Protein AF-A0A259LGA7-F1 (afdb_monomer)

Solvent-accessible surface area (backbone atoms only — not comparable to full-atom values): 9787 Å² total; per-residue (Å²): 128,43,34,65,28,32,32,28,66,64,69,84,61,51,80,78,57,74,69,58,31,44,41,58,43,61,69,66,65,101,51,87,82,51,81,83,50,73,13,73,68,50,50,46,33,45,77,72,78,43,81,70,45,64,77,55,78,55,78,45,68,70,60,46,56,62,52,16,57,42,86,93,31,42,31,66,36,48,40,72,63,50,55,77,44,71,87,39,89,58,46,35,80,41,71,56,98,61,84,65,84,65,50,82,90,77,90,84,78,62,78,89,48,66,82,37,67,68,55,48,51,52,54,49,52,54,49,55,54,49,50,56,52,46,63,71,41,42,79,68,49,59,79,64,62,66,98,76,74,71,86,78,77,85,76,91,126

pLDDT: mean 72.41, std 22.17, range [28.55, 97.62]

Radius of gyration: 17.76 Å; Cα contacts 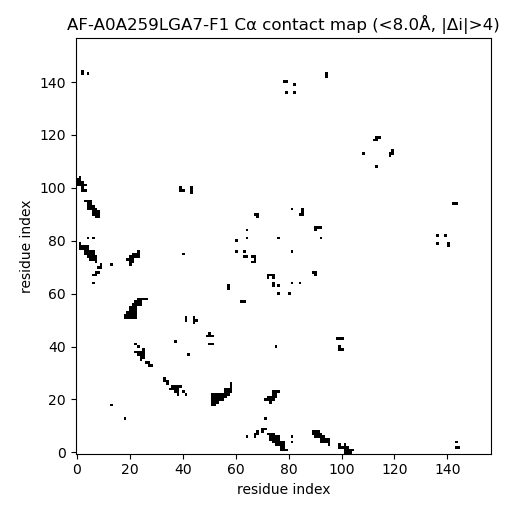(8 Å, |Δi|>4): 184; chains: 1; bounding box: 38×34×49 Å

Nearest PDB structures (foldseek):
  5ae4-assembly1_B  TM=6.205E-01  e=6.090E-05  Burkholderia cepacia
  2y84-assembly3_C  TM=6.362E-01  e=9.642E-05  Burkholderia sp. DNT
  2y7r-assembly3_C  TM=6.370E-01  e=1.099E-04  Burkholderia sp. DNT
  5ae5-assembly1_A-2  TM=6.189E-01  e=1.741E-04  Burkholderia cepacia
  8h3z-assembly1_A  TM=6.790E-01  e=2.926E-03  Anabaena

Secondary structure (DSSP, 8-state):
-B-EEEE-S-HHHHTTSS---EEEPPP--S-TT-TT---HHHHHHHHTT-----SEEES-HHHHHHHHTSTT--EEEEHHHHHTTTT-TT--EE--SS----B-------GGGTT-HHHHHHHHHHHHHHHHHHHHHHHHHTTT--TT---------

Foldseek 3Di:
DKDKWKKADDPPPDVPDDFPEAFEDADDDPDPVSHDDGDLVQVQCVVVVHGGHHPDYDNDLVVLVVQRLDPPHMDIGIQVSVVVCPPPNSMDIDADPGDRDGDDDDDDDDPVCVPPPVVVVVVVVVVVVVVVVCVVCVVSCVRHDDPPDDDDDDDDD

Structure (mmCIF, N/CA/C/O backbone):
data_AF-A0A259LGA7-F1
#
_entry.id   AF-A0A259LGA7-F1
#
loop_
_atom_site.group_PDB
_atom_site.id
_atom_site.type_symbol
_atom_site.label_atom_id
_atom_site.label_alt_id
_atom_site.label_comp_id
_atom_site.label_asym_id
_atom_site.label_entity_id
_atom_site.label_seq_id
_atom_site.pdbx_PDB_ins_code
_atom_site.Cartn_x
_atom_site.Cartn_y
_atom_site.Cartn_z
_atom_site.occupancy
_atom_site.B_iso_or_equiv
_atom_site.auth_seq_id
_atom_site.auth_comp_id
_atom_site.auth_asym_id
_atom_site.auth_atom_id
_atom_site.pdbx_PDB_model_num
ATOM 1 N N . ALA A 1 1 ? -8.028 1.921 -10.629 1.00 37.75 1 ALA A N 1
ATOM 2 C CA . ALA A 1 1 ? -7.291 3.004 -9.930 1.00 37.75 1 ALA A CA 1
ATOM 3 C C . ALA A 1 1 ? -6.960 2.563 -8.503 1.00 37.75 1 ALA A C 1
ATOM 5 O O . ALA A 1 1 ? -7.714 1.771 -7.949 1.00 37.75 1 ALA A O 1
ATOM 6 N N . LEU A 1 2 ? -5.849 3.015 -7.907 1.00 42.72 2 LEU A N 1
ATOM 7 C CA . LEU A 1 2 ? -5.523 2.663 -6.520 1.00 42.72 2 LEU A CA 1
ATOM 8 C C . LEU A 1 2 ? -6.245 3.621 -5.564 1.00 42.72 2 LEU A C 1
ATOM 10 O O . LEU A 1 2 ? -6.177 4.838 -5.731 1.00 42.72 2 LEU A O 1
ATOM 14 N N . GLN A 1 3 ? -6.925 3.071 -4.564 1.00 46.84 3 GLN A N 1
ATOM 15 C CA . GLN A 1 3 ? -7.624 3.819 -3.511 1.00 46.84 3 GLN A CA 1
ATOM 16 C C . GLN A 1 3 ? -7.114 3.363 -2.155 1.00 46.84 3 GLN A C 1
ATOM 18 O O . GLN A 1 3 ? -6.652 2.234 -2.048 1.00 46.84 3 GLN A O 1
ATOM 23 N N . GLU A 1 4 ? -7.195 4.187 -1.117 1.00 50.72 4 GLU A N 1
ATOM 24 C CA . GLU A 1 4 ? -6.871 3.704 0.226 1.00 50.72 4 GLU A CA 1
ATOM 25 C C . GLU A 1 4 ? -8.075 3.050 0.901 1.00 50.72 4 GLU A C 1
ATOM 27 O O . GLU A 1 4 ? -9.221 3.439 0.696 1.00 50.72 4 GLU A O 1
ATOM 32 N N . GLN A 1 5 ? -7.804 2.043 1.717 1.00 52.47 5 GLN A N 1
ATOM 33 C CA . GLN A 1 5 ? -8.763 1.185 2.389 1.00 52.47 5 GLN A CA 1
ATOM 34 C C . GLN A 1 5 ? -8.428 1.102 3.862 1.00 52.47 5 GLN A C 1
ATOM 36 O O . GLN A 1 5 ? -7.261 1.162 4.248 1.00 52.47 5 GLN A O 1
ATOM 41 N N . ILE A 1 6 ? -9.464 0.941 4.674 1.00 55.50 6 ILE A N 1
ATOM 42 C CA . ILE A 1 6 ? -9.323 0.792 6.112 1.00 55.50 6 ILE A CA 1
ATOM 43 C C . ILE A 1 6 ? -9.284 -0.689 6.463 1.00 55.50 6 ILE A C 1
ATOM 45 O O . ILE A 1 6 ? -10.136 -1.446 6.005 1.00 55.50 6 ILE A O 1
ATOM 49 N N . VAL A 1 7 ? -8.333 -1.090 7.302 1.00 52.84 7 VAL A N 1
ATOM 50 C CA . VAL A 1 7 ? -8.225 -2.465 7.795 1.00 52.84 7 VAL A CA 1
ATOM 51 C C . VAL A 1 7 ? -8.273 -2.483 9.327 1.00 52.84 7 VAL A C 1
ATOM 53 O O . VAL A 1 7 ? -7.446 -1.817 9.951 1.00 52.84 7 VAL A O 1
ATOM 56 N N . ASN A 1 8 ? -9.242 -3.196 9.923 1.00 51.50 8 ASN A N 1
ATOM 57 C CA . ASN A 1 8 ? -9.333 -3.489 11.371 1.00 51.50 8 ASN A CA 1
ATOM 58 C C . ASN A 1 8 ? -10.355 -4.622 11.658 1.00 51.50 8 ASN A C 1
ATOM 60 O O . ASN A 1 8 ? -11.331 -4.745 10.935 1.00 51.50 8 ASN A O 1
ATOM 64 N N . LYS A 1 9 ? -10.167 -5.421 12.714 1.00 42.72 9 LYS A N 1
ATOM 65 C CA . LYS A 1 9 ? -11.071 -6.466 13.241 1.00 42.72 9 LYS A CA 1
ATOM 66 C C . LYS A 1 9 ? -12.357 -5.965 13.942 1.00 42.72 9 LYS A C 1
ATOM 68 O O . LYS A 1 9 ? -13.396 -6.611 13.837 1.00 42.72 9 LYS A O 1
ATOM 73 N N . ASP A 1 10 ? -12.319 -4.807 14.603 1.00 43.34 10 ASP A N 1
ATOM 74 C CA . ASP A 1 10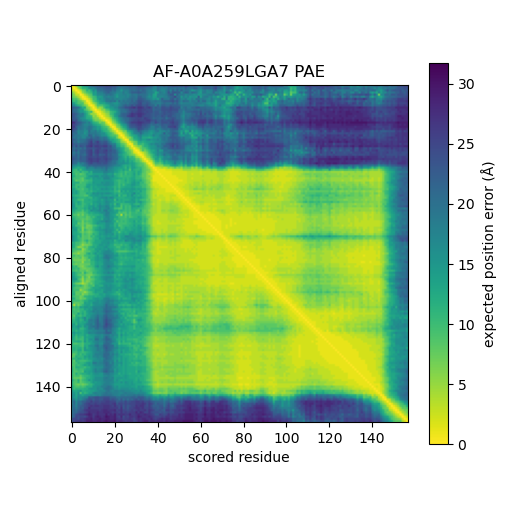 ? -13.263 -4.370 15.653 1.00 43.34 10 ASP A CA 1
ATOM 75 C C . ASP A 1 10 ? -14.085 -3.113 15.267 1.00 43.34 10 ASP A C 1
ATOM 77 O O . ASP A 1 10 ? -14.352 -2.207 16.061 1.00 43.34 10 ASP A O 1
ATOM 81 N N . LEU A 1 11 ? -14.517 -3.042 14.004 1.00 49.75 11 LEU A N 1
ATOM 82 C CA . LEU A 1 11 ? -15.231 -1.889 13.429 1.00 49.75 11 LEU A CA 1
ATOM 83 C C . LEU A 1 11 ? -16.558 -1.433 14.085 1.00 49.75 11 LEU A C 1
ATOM 85 O O . LEU A 1 11 ? -16.892 -0.261 13.889 1.00 49.75 11 LEU A O 1
ATOM 89 N N . PRO A 1 12 ? -17.342 -2.251 14.819 1.00 39.41 12 PRO A N 1
ATOM 90 C CA . PRO A 1 12 ? -18.603 -1.767 15.389 1.00 39.41 12 PRO A CA 1
ATOM 91 C C . PRO A 1 12 ? -18.439 -0.787 16.563 1.00 39.41 12 PRO A C 1
ATOM 93 O O . PRO A 1 12 ? -19.251 0.130 16.692 1.00 39.41 12 PRO A O 1
ATOM 96 N N . ASP A 1 13 ? -17.396 -0.933 17.389 1.00 38.09 13 ASP A N 1
ATOM 97 C CA . ASP A 1 13 ? -17.267 -0.178 18.649 1.00 38.09 13 ASP A CA 1
ATOM 98 C C . ASP A 1 13 ? -16.358 1.060 18.541 1.00 38.09 13 ASP A C 1
ATOM 100 O O . ASP A 1 13 ? -16.598 2.071 19.209 1.00 38.09 13 ASP A O 1
ATOM 104 N N . LEU A 1 14 ? -15.386 1.059 17.623 1.00 41.97 14 LEU A N 1
ATOM 105 C CA . LEU A 1 14 ? -14.424 2.162 17.466 1.00 41.97 14 LEU A CA 1
ATOM 106 C C . LEU A 1 14 ? -15.034 3.445 16.857 1.00 41.97 14 LEU A C 1
ATOM 108 O O . LEU A 1 14 ? -14.509 4.543 17.023 1.00 41.97 14 LEU A O 1
ATOM 112 N N . MET A 1 15 ? -16.176 3.333 16.167 1.00 40.28 15 MET A N 1
ATOM 113 C CA . MET A 1 15 ? -16.914 4.484 15.620 1.00 40.28 15 MET A CA 1
ATOM 114 C C . MET A 1 15 ? -17.690 5.265 16.695 1.00 40.28 15 MET A C 1
ATOM 116 O O . MET A 1 15 ? -18.115 6.394 16.443 1.00 40.28 15 MET A O 1
ATOM 120 N N . ARG A 1 16 ? -17.901 4.682 17.887 1.00 35.56 16 ARG A N 1
ATOM 121 C CA . ARG A 1 16 ? -18.707 5.285 18.962 1.00 35.56 16 ARG A CA 1
ATOM 122 C C . ARG A 1 16 ? -17.896 6.084 19.977 1.00 35.56 16 ARG A C 1
ATOM 124 O O . ARG A 1 16 ? -18.457 6.998 20.570 1.00 35.56 16 ARG A O 1
ATOM 131 N N . ASN A 1 17 ? -16.607 5.794 20.144 1.00 28.55 17 ASN A N 1
ATOM 132 C CA . ASN A 1 17 ? -15.703 6.541 21.015 1.00 28.55 17 ASN A CA 1
ATOM 133 C C . ASN A 1 17 ? -14.275 6.518 20.442 1.00 28.55 17 ASN A C 1
ATOM 135 O O . ASN A 1 17 ? -13.630 5.480 20.430 1.00 28.55 17 ASN A O 1
ATOM 139 N N . SER A 1 18 ? -13.781 7.699 20.054 1.00 31.56 18 SER A N 1
ATOM 140 C CA . SER A 1 18 ? -12.363 8.070 19.859 1.00 31.56 18 SER A CA 1
ATOM 141 C C . SER A 1 18 ? -11.500 7.337 18.809 1.00 31.56 18 SER A C 1
ATOM 143 O O . SER A 1 18 ? -11.163 6.173 18.951 1.00 31.56 18 SER A O 1
ATOM 145 N N . GLY A 1 19 ? -10.964 8.133 17.869 1.00 35.66 19 GLY A N 1
ATOM 146 C CA . GLY A 1 19 ? -9.578 8.001 17.394 1.00 35.66 19 GLY A CA 1
ATOM 147 C C . GLY A 1 19 ? -9.332 7.061 16.211 1.00 35.66 19 GLY A C 1
ATOM 148 O O . GLY A 1 19 ? -9.050 5.883 16.376 1.00 35.66 19 GLY A O 1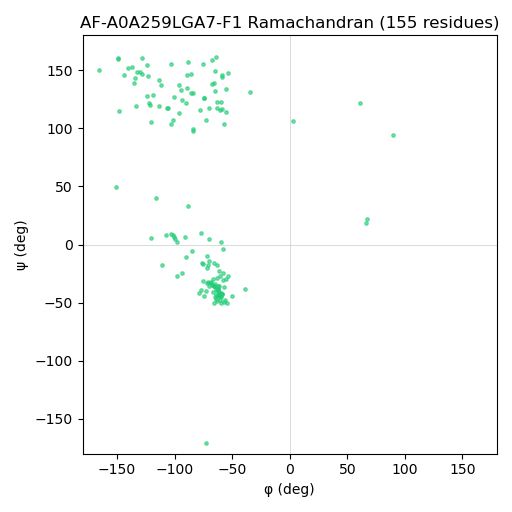
ATOM 149 N N . LEU A 1 20 ? -9.316 7.606 14.990 1.00 35.19 20 LEU A N 1
ATOM 150 C CA . LEU A 1 20 ? -8.580 6.983 13.881 1.00 35.19 20 LEU A CA 1
ATOM 151 C C . LEU A 1 20 ? -7.096 6.928 14.289 1.00 35.19 20 LEU A C 1
ATOM 153 O O . LEU A 1 20 ? -6.519 7.997 14.484 1.00 35.19 20 LEU A O 1
ATOM 157 N N . ASN A 1 21 ? -6.518 5.730 14.447 1.00 41.59 21 ASN A N 1
ATOM 158 C CA . ASN A 1 21 ? -5.288 5.524 15.234 1.00 41.59 21 ASN A CA 1
ATOM 159 C C . ASN A 1 21 ? -3.971 5.329 14.454 1.00 41.59 21 ASN A C 1
ATOM 161 O O . ASN A 1 21 ? -2.947 5.045 15.082 1.00 41.59 21 ASN A O 1
ATOM 165 N N . TYR A 1 22 ? -3.925 5.521 13.127 1.00 40.72 22 TYR A N 1
ATOM 166 C CA . TYR A 1 22 ? -2.652 5.432 12.392 1.00 40.72 22 TYR A CA 1
ATOM 167 C C . TYR A 1 22 ? -2.461 6.392 11.244 1.00 40.72 22 TYR A C 1
ATOM 169 O O . TYR A 1 22 ? -3.385 6.677 10.490 1.00 40.72 22 TYR A O 1
ATOM 177 N N . GLY A 1 23 ? -1.197 6.798 11.099 1.00 36.34 23 GLY A N 1
ATOM 178 C CA . GLY A 1 23 ? -0.661 7.678 10.079 1.00 36.34 23 GLY A CA 1
ATOM 179 C C . GLY A 1 23 ? 0.171 6.934 9.043 1.00 36.34 23 GLY A C 1
ATOM 180 O O . GLY A 1 23 ? 1.225 6.409 9.391 1.00 36.34 23 GLY A O 1
ATOM 181 N N . PHE A 1 24 ? -0.244 6.950 7.776 1.00 41.19 24 PHE A N 1
ATOM 182 C CA . PHE A 1 24 ? 0.665 6.700 6.656 1.00 41.19 24 PHE A CA 1
ATOM 183 C C . PHE A 1 24 ? 1.139 8.050 6.113 1.00 41.19 24 PHE A C 1
ATOM 185 O O . PHE A 1 24 ? 0.334 8.836 5.610 1.00 41.19 24 PHE A O 1
ATOM 192 N N . GLY A 1 25 ? 2.431 8.337 6.262 1.00 37.06 25 GLY A N 1
ATOM 193 C CA . GLY A 1 25 ? 3.087 9.460 5.597 1.00 37.06 25 GLY A CA 1
ATOM 194 C C . GLY A 1 25 ? 3.768 8.974 4.330 1.00 37.06 25 GLY A C 1
ATOM 195 O O . GLY A 1 25 ? 4.406 7.921 4.327 1.00 37.06 25 GLY A O 1
ATOM 196 N N . VAL A 1 26 ? 3.629 9.746 3.257 1.00 40.28 26 VAL A N 1
ATOM 197 C CA . VAL A 1 26 ? 4.196 9.419 1.949 1.00 40.28 26 VAL A CA 1
ATOM 198 C C . VAL A 1 26 ? 5.721 9.378 2.068 1.00 40.28 26 VAL A C 1
ATOM 200 O O . VAL A 1 26 ? 6.366 10.374 2.392 1.00 40.28 26 VAL A O 1
ATOM 203 N N . GLY A 1 27 ? 6.313 8.211 1.822 1.00 35.03 27 GLY A N 1
ATOM 204 C CA . GLY A 1 27 ? 7.739 8.111 1.544 1.00 35.03 27 GLY A CA 1
ATOM 205 C C . GLY A 1 27 ? 8.023 8.720 0.172 1.00 35.03 27 GLY A C 1
ATOM 206 O O . GLY A 1 27 ? 7.483 8.242 -0.818 1.00 35.03 27 GLY A O 1
ATOM 207 N N . VAL A 1 28 ? 8.827 9.787 0.155 1.00 34.97 28 VAL A N 1
ATOM 208 C CA . VAL A 1 28 ? 9.542 10.396 -0.985 1.00 34.97 28 VAL A CA 1
ATOM 209 C C . VAL A 1 28 ? 9.300 9.757 -2.363 1.00 34.97 28 VAL A C 1
ATOM 211 O O . VAL A 1 28 ? 9.867 8.719 -2.699 1.00 34.97 28 VAL A O 1
ATOM 214 N N . GLY A 1 29 ? 8.528 10.449 -3.204 1.00 43.34 29 GLY A N 1
ATOM 215 C CA . GLY A 1 29 ? 8.663 10.331 -4.656 1.00 43.34 29 GLY A CA 1
ATOM 216 C C . GLY A 1 29 ? 9.938 11.025 -5.158 1.00 43.34 29 GLY A C 1
ATOM 217 O O . GLY A 1 29 ? 10.763 11.496 -4.377 1.00 43.34 29 GLY A O 1
ATOM 218 N N . VAL A 1 30 ? 10.070 11.155 -6.482 1.00 40.94 30 VAL A N 1
ATOM 219 C CA . VAL A 1 30 ? 11.210 11.768 -7.211 1.00 40.94 30 VAL A CA 1
ATOM 220 C C . VAL A 1 30 ? 11.494 13.236 -6.812 1.00 40.94 30 VAL A C 1
ATOM 222 O O . VAL A 1 30 ? 12.472 13.832 -7.255 1.00 40.94 30 VAL A O 1
ATOM 225 N N . ASN A 1 31 ? 10.674 13.833 -5.943 1.00 40.75 31 ASN A N 1
ATOM 226 C CA . ASN A 1 31 ? 10.854 15.176 -5.414 1.00 40.75 31 ASN A CA 1
ATOM 227 C C . ASN A 1 31 ? 11.403 15.157 -3.967 1.00 40.75 31 ASN A C 1
ATOM 229 O O . ASN A 1 31 ? 10.649 14.955 -3.011 1.00 40.75 31 ASN A O 1
ATOM 233 N N . PRO A 1 32 ? 12.699 15.452 -3.765 1.00 40.72 32 PRO A N 1
ATOM 234 C CA . PRO A 1 32 ? 13.335 15.472 -2.446 1.00 40.72 32 PRO A CA 1
ATOM 235 C C . PRO A 1 32 ? 12.897 16.639 -1.542 1.00 40.72 32 PRO A C 1
ATOM 237 O O . PRO A 1 32 ? 13.452 16.793 -0.460 1.00 40.72 32 PRO A O 1
ATOM 240 N N . LYS A 1 33 ? 11.932 17.478 -1.950 1.00 41.94 33 LYS A N 1
ATOM 241 C CA . LYS A 1 33 ? 11.350 18.536 -1.100 1.00 41.94 33 LYS A CA 1
ATOM 242 C C . LYS A 1 33 ? 10.126 18.074 -0.300 1.00 41.94 33 LYS A C 1
ATOM 244 O O . LYS A 1 33 ? 9.725 18.769 0.630 1.00 41.94 33 LYS A O 1
ATOM 249 N N . ASP A 1 34 ? 9.578 16.896 -0.593 1.00 47.16 34 ASP A N 1
ATOM 250 C CA . ASP A 1 34 ? 8.350 16.376 0.031 1.00 47.16 34 ASP A CA 1
ATOM 251 C C . ASP A 1 34 ? 8.625 15.589 1.332 1.00 47.16 34 ASP A C 1
ATOM 253 O O . ASP A 1 34 ? 7.943 14.627 1.668 1.00 47.16 34 ASP A O 1
ATOM 257 N N . VAL A 1 35 ? 9.654 15.996 2.084 1.00 41.72 35 VAL A N 1
ATOM 258 C CA . VAL A 1 35 ? 10.247 15.219 3.194 1.00 41.72 35 VAL A CA 1
ATOM 259 C C . VAL A 1 35 ? 9.346 15.139 4.434 1.00 41.72 35 VAL A C 1
ATOM 261 O O . VAL A 1 35 ? 9.555 14.269 5.276 1.00 41.72 35 VAL A O 1
ATOM 264 N N . GLN A 1 36 ? 8.337 16.004 4.572 1.00 43.34 36 GLN A N 1
ATOM 265 C CA . GLN A 1 36 ? 7.495 16.068 5.777 1.00 43.34 36 GLN A CA 1
ATOM 266 C C . GLN A 1 36 ? 6.066 16.556 5.509 1.00 43.34 36 GLN A C 1
ATOM 268 O O . GLN A 1 36 ? 5.574 17.458 6.188 1.00 43.34 36 GLN A O 1
ATOM 273 N N . ARG A 1 37 ? 5.368 15.990 4.521 1.00 49.19 37 ARG A N 1
ATOM 274 C CA . ARG A 1 37 ? 3.921 16.217 4.416 1.00 49.19 37 ARG A CA 1
ATOM 275 C C . ARG A 1 37 ? 3.147 15.025 4.964 1.00 49.19 37 ARG A C 1
ATOM 277 O O . ARG A 1 37 ? 3.385 13.877 4.596 1.00 49.19 37 ARG A O 1
ATOM 284 N N . LEU A 1 38 ? 2.244 15.353 5.888 1.00 59.50 38 LEU A N 1
ATOM 285 C CA . LEU A 1 38 ? 1.045 14.591 6.216 1.00 59.50 38 LEU A CA 1
ATOM 286 C C . LEU A 1 38 ? 0.503 13.935 4.936 1.00 59.50 38 LEU A C 1
ATOM 288 O O . LEU A 1 38 ? 0.455 14.588 3.894 1.00 59.50 38 LEU A O 1
ATOM 292 N N . GLY A 1 39 ? 0.195 12.638 4.988 1.00 69.88 39 GLY A N 1
ATOM 293 C CA . GLY A 1 39 ? -0.168 11.906 3.781 1.00 69.88 39 GLY A CA 1
ATOM 294 C C . GLY A 1 39 ? -1.460 12.436 3.163 1.00 69.88 39 GLY A C 1
ATOM 295 O O . GLY A 1 39 ? -2.260 13.082 3.822 1.00 69.88 39 GLY A O 1
ATOM 296 N N . TRP A 1 40 ? -1.703 12.130 1.899 1.00 74.69 40 TRP A N 1
ATOM 297 C CA . TRP A 1 40 ? -2.985 12.282 1.216 1.00 74.69 40 TRP A CA 1
ATOM 298 C C . TRP A 1 40 ? -4.240 11.939 2.062 1.00 74.69 40 TRP A C 1
ATOM 300 O O . TRP A 1 40 ? -5.199 12.710 2.024 1.00 74.69 40 TRP A O 1
ATOM 310 N N . VAL A 1 41 ? -4.216 10.907 2.925 1.00 80.50 41 VAL A N 1
ATOM 311 C CA . VAL A 1 41 ? -5.267 10.682 3.954 1.00 80.50 41 VAL A CA 1
ATOM 312 C C . VAL A 1 41 ? -5.447 11.881 4.893 1.00 80.50 41 VAL A C 1
ATOM 314 O O . VAL A 1 41 ? -6.561 12.319 5.169 1.00 80.50 41 VAL A O 1
ATOM 317 N N . ASP A 1 42 ? -4.346 12.385 5.446 1.00 82.12 42 ASP A N 1
ATOM 318 C CA . ASP A 1 42 ? -4.336 13.491 6.400 1.00 82.12 42 ASP A CA 1
ATOM 319 C C . ASP A 1 42 ? -4.748 14.805 5.731 1.00 82.12 42 ASP A C 1
ATOM 321 O O . ASP A 1 42 ? -5.401 15.633 6.363 1.00 82.12 42 ASP A O 1
ATOM 325 N N . GLU A 1 43 ? -4.410 14.994 4.453 1.00 83.19 43 GLU A N 1
ATOM 326 C CA . GLU A 1 43 ? -4.911 16.118 3.663 1.00 83.19 43 GLU A CA 1
ATOM 327 C C . GLU A 1 43 ? -6.430 16.031 3.475 1.00 83.19 43 GLU A C 1
ATOM 329 O O . GLU A 1 43 ? -7.125 17.027 3.683 1.00 83.19 43 GLU A O 1
ATOM 334 N N . ALA A 1 44 ? -6.961 14.850 3.137 1.00 83.81 44 ALA A N 1
ATOM 335 C CA . ALA A 1 44 ? -8.402 14.625 3.019 1.00 83.81 44 ALA A CA 1
ATOM 336 C C . ALA A 1 44 ? -9.126 14.886 4.354 1.00 83.81 44 ALA A C 1
ATOM 338 O O . ALA A 1 44 ? -10.125 15.606 4.391 1.00 83.81 44 ALA A O 1
ATOM 339 N N . LEU A 1 45 ? -8.573 14.404 5.472 1.00 84.12 45 LEU A N 1
ATOM 340 C CA . LEU A 1 45 ? -9.069 14.710 6.818 1.00 84.12 45 LEU A CA 1
ATOM 341 C C . LEU A 1 45 ? -8.990 16.210 7.138 1.00 84.12 45 LEU A C 1
ATOM 343 O O . LEU A 1 45 ? -9.945 16.782 7.671 1.00 84.12 45 LEU A O 1
ATOM 347 N N . GLY A 1 46 ? -7.886 16.861 6.770 1.00 86.19 46 GLY A N 1
ATOM 348 C CA . GLY A 1 46 ? -7.656 18.287 6.980 1.00 86.19 46 GLY A CA 1
ATOM 349 C C . GLY A 1 46 ? -8.666 19.168 6.248 1.00 86.19 46 GLY A C 1
ATOM 350 O O . GLY A 1 46 ? -9.151 20.140 6.828 1.00 86.19 46 GLY A O 1
ATOM 351 N N . ARG A 1 47 ? -9.066 18.795 5.023 1.00 85.69 47 ARG A N 1
ATOM 352 C CA . ARG A 1 47 ? -10.136 19.475 4.263 1.00 85.69 47 ARG A CA 1
ATOM 353 C C . ARG A 1 47 ? -11.487 19.432 4.982 1.00 85.69 47 ARG A C 1
ATOM 355 O O . ARG A 1 47 ? -12.285 20.348 4.823 1.00 85.69 47 ARG A O 1
ATOM 362 N N . MET A 1 48 ? -11.721 18.415 5.810 1.00 85.94 48 MET A N 1
ATOM 363 C CA . MET A 1 48 ? -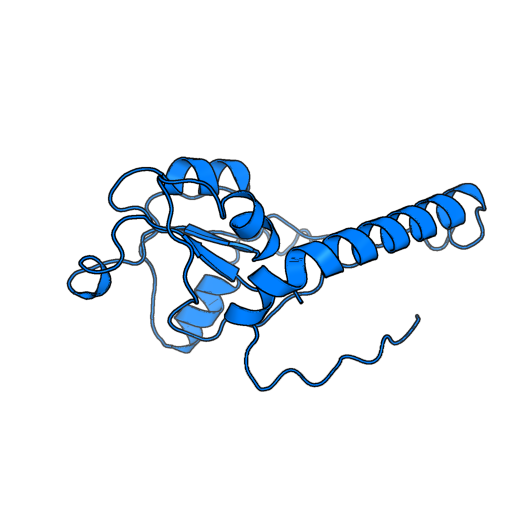12.920 18.285 6.647 1.00 85.94 48 MET A CA 1
ATOM 364 C C . MET A 1 48 ? -12.757 18.900 8.048 1.00 85.94 48 MET A C 1
ATOM 366 O O . MET A 1 48 ? -13.617 18.710 8.909 1.00 85.94 48 MET A O 1
ATOM 370 N N . GLY A 1 49 ? -11.640 19.583 8.328 1.00 88.12 49 GLY A N 1
ATOM 371 C CA . GLY A 1 49 ? -11.334 20.116 9.659 1.00 88.12 49 GLY A CA 1
ATOM 372 C C . GLY A 1 49 ? -11.094 19.031 10.717 1.00 88.12 49 GLY A C 1
ATOM 373 O O . GLY A 1 49 ? -11.192 19.298 11.915 1.00 88.12 49 GLY A O 1
ATOM 374 N N . ARG A 1 50 ? -10.801 17.795 10.295 1.00 86.44 50 ARG A N 1
ATOM 375 C CA . ARG A 1 50 ? -10.527 16.655 11.175 1.00 86.44 50 ARG A CA 1
ATOM 376 C C . ARG A 1 50 ? -9.029 16.369 11.224 1.00 86.44 50 ARG A C 1
ATOM 378 O O . ARG A 1 50 ? -8.276 16.686 10.308 1.00 86.44 50 ARG A O 1
ATOM 385 N N . LYS A 1 51 ? -8.596 15.746 12.317 1.00 81.56 51 LYS A N 1
ATOM 386 C CA . LYS A 1 51 ? -7.243 15.211 12.492 1.00 81.56 51 LYS A CA 1
ATOM 387 C C . LYS A 1 51 ? -7.361 13.820 13.096 1.00 81.56 51 LYS A C 1
ATOM 389 O O . LYS A 1 51 ? -8.188 13.617 13.984 1.00 81.56 51 LYS A O 1
ATOM 394 N N . ARG A 1 52 ? -6.549 12.882 12.617 1.00 78.25 52 ARG A N 1
ATOM 395 C CA . ARG A 1 52 ? -6.414 11.553 13.2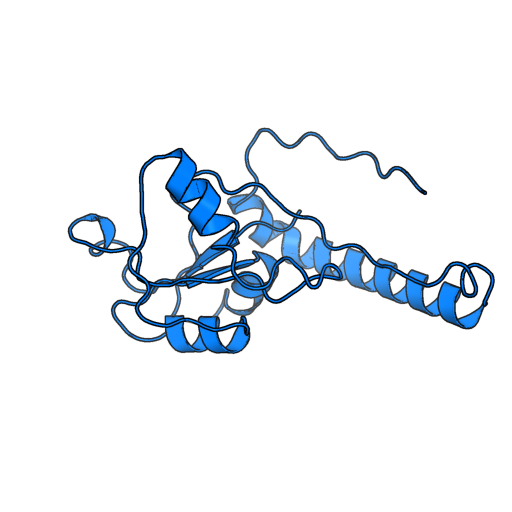24 1.00 78.25 52 ARG A CA 1
ATOM 396 C C . ARG A 1 52 ? -5.341 11.567 14.311 1.00 78.25 52 ARG A C 1
ATOM 398 O O . ARG A 1 52 ? -4.464 12.431 14.303 1.00 78.25 52 ARG A O 1
ATOM 405 N N . GLN A 1 53 ? -5.422 10.631 15.247 1.00 77.56 53 GLN A N 1
ATOM 406 C CA . GLN A 1 53 ? -4.389 10.426 16.258 1.00 77.56 53 GLN A CA 1
ATOM 407 C C . GLN A 1 53 ? -3.434 9.354 15.737 1.00 77.56 53 GLN A C 1
ATOM 409 O O . GLN A 1 53 ? -3.853 8.280 15.340 1.00 77.56 53 GLN A O 1
ATOM 414 N N . ILE A 1 54 ? -2.141 9.645 15.663 1.00 80.12 54 ILE A N 1
ATOM 415 C CA . ILE A 1 54 ? -1.173 8.710 15.078 1.00 80.12 54 ILE A CA 1
ATOM 416 C C . ILE A 1 54 ? -0.446 8.010 16.224 1.00 80.12 54 ILE A C 1
ATOM 418 O O . ILE A 1 54 ? 0.378 8.633 16.887 1.00 80.12 54 ILE A O 1
ATOM 422 N N . SER A 1 55 ? -0.761 6.733 16.457 1.00 75.06 55 SER A N 1
ATOM 423 C CA . SER A 1 55 ? -0.096 5.914 17.484 1.00 75.06 55 SER A CA 1
ATOM 424 C C . SER A 1 55 ? 1.268 5.395 17.016 1.00 75.06 55 SER A C 1
ATOM 426 O O . SER A 1 55 ? 2.249 5.444 17.754 1.00 75.06 55 SER A O 1
ATOM 428 N N . VAL A 1 56 ? 1.347 4.951 15.758 1.00 76.06 56 VAL A N 1
ATOM 429 C CA . VAL A 1 56 ? 2.578 4.488 15.107 1.00 76.06 56 VAL A CA 1
ATOM 430 C C . VAL A 1 56 ? 2.677 5.097 13.715 1.00 76.06 56 VAL A C 1
ATOM 432 O O . VAL A 1 56 ? 1.681 5.244 13.004 1.00 76.06 56 VAL A O 1
ATOM 435 N N . PHE A 1 57 ? 3.903 5.432 13.324 1.00 78.31 57 PHE A N 1
ATOM 436 C CA . PHE A 1 57 ? 4.237 5.923 11.996 1.00 78.31 57 PHE A CA 1
ATOM 437 C C . PHE A 1 57 ? 5.215 4.964 11.314 1.00 78.31 57 PHE A C 1
ATOM 439 O O . PHE A 1 57 ? 6.261 4.634 11.874 1.00 78.31 57 PHE A O 1
ATOM 446 N N . THR A 1 58 ? 4.900 4.537 10.091 1.00 79.69 58 THR A N 1
ATOM 447 C CA . THR A 1 58 ? 5.781 3.696 9.271 1.00 79.69 58 THR A CA 1
ATOM 448 C C . THR A 1 58 ? 5.741 4.123 7.810 1.00 79.69 58 THR A C 1
ATOM 450 O O . THR A 1 58 ? 4.743 4.649 7.324 1.00 79.69 58 THR A O 1
ATOM 453 N N . ARG A 1 59 ? 6.847 3.868 7.107 1.00 79.25 59 ARG A N 1
ATOM 454 C CA . ARG A 1 59 ? 6.995 4.085 5.659 1.00 79.25 59 ARG A CA 1
ATOM 455 C C . ARG A 1 59 ? 6.791 2.803 4.843 1.00 79.25 59 ARG A C 1
ATOM 457 O O . ARG A 1 59 ? 6.947 2.826 3.628 1.00 79.25 59 ARG A O 1
ATOM 464 N N . HIS A 1 60 ? 6.467 1.686 5.498 1.00 79.75 60 HIS A N 1
ATOM 465 C CA . HIS A 1 60 ? 6.338 0.374 4.866 1.00 79.75 60 HIS A CA 1
ATOM 466 C C . HIS A 1 60 ? 4.937 -0.199 5.082 1.00 79.75 60 HIS A C 1
ATOM 468 O O . HIS A 1 60 ? 4.540 -0.461 6.218 1.00 79.75 60 HIS A O 1
ATOM 474 N N . TYR A 1 61 ? 4.214 -0.456 3.988 1.00 84.00 61 TYR A N 1
ATOM 475 C CA . TYR A 1 61 ? 2.858 -1.011 4.047 1.00 84.00 61 TYR A CA 1
ATOM 476 C C . TYR A 1 61 ? 2.800 -2.390 4.705 1.00 84.00 61 TYR A C 1
ATOM 478 O O . TYR A 1 61 ? 1.869 -2.654 5.452 1.00 84.00 61 TYR A O 1
ATOM 486 N N . GLN A 1 62 ? 3.810 -3.240 4.500 1.00 86.94 62 GLN A N 1
ATOM 487 C CA . GLN A 1 62 ? 3.880 -4.558 5.145 1.00 86.94 62 GLN A CA 1
ATOM 488 C C . GLN A 1 62 ? 3.871 -4.447 6.675 1.00 86.94 62 GLN A C 1
ATOM 490 O O . GLN A 1 62 ? 3.151 -5.174 7.349 1.00 86.94 62 GLN A O 1
ATOM 495 N N . VAL A 1 63 ? 4.622 -3.488 7.227 1.00 87.38 63 VAL A N 1
ATOM 496 C CA . VAL A 1 63 ? 4.633 -3.233 8.674 1.00 87.38 63 VAL A CA 1
ATOM 497 C C . VAL A 1 63 ? 3.275 -2.698 9.128 1.00 87.38 63 VAL A C 1
ATOM 499 O O . VAL A 1 63 ? 2.774 -3.124 10.160 1.00 87.38 63 VAL A O 1
ATOM 502 N N . ALA A 1 64 ? 2.654 -1.805 8.353 1.00 86.19 64 ALA A N 1
ATOM 503 C CA . ALA A 1 64 ? 1.323 -1.287 8.668 1.00 86.19 64 ALA A CA 1
ATOM 504 C C . ALA A 1 64 ? 0.243 -2.387 8.668 1.00 86.19 64 ALA A C 1
ATOM 506 O O . ALA A 1 64 ? -0.616 -2.376 9.541 1.00 86.19 64 ALA A O 1
ATOM 507 N N . MET A 1 65 ? 0.312 -3.353 7.743 1.00 87.44 65 MET A N 1
ATOM 508 C CA . MET A 1 65 ? -0.582 -4.520 7.716 1.00 87.44 65 MET A CA 1
ATOM 509 C C . MET A 1 65 ? -0.420 -5.392 8.960 1.00 87.44 65 MET A C 1
ATOM 511 O O . MET A 1 65 ? -1.411 -5.709 9.602 1.00 87.44 65 MET A O 1
ATOM 515 N N . LEU A 1 66 ? 0.821 -5.729 9.331 1.00 89.44 66 LEU A N 1
ATOM 516 C CA . LEU A 1 66 ? 1.099 -6.542 10.521 1.00 89.44 66 LEU A CA 1
ATOM 517 C C . LEU A 1 66 ? 0.640 -5.849 11.810 1.00 89.44 66 LEU A C 1
ATOM 519 O O . LEU A 1 66 ? 0.105 -6.484 12.714 1.00 89.44 66 LEU A O 1
ATOM 523 N N . LEU A 1 67 ? 0.838 -4.533 11.899 1.00 86.62 67 LEU A N 1
ATOM 524 C CA . LEU A 1 67 ? 0.387 -3.747 13.045 1.00 86.62 67 LEU A CA 1
ATOM 525 C C . LEU A 1 67 ? -1.141 -3.644 13.118 1.00 86.62 67 LEU A C 1
ATOM 527 O O . LEU A 1 67 ? -1.678 -3.615 14.219 1.00 86.62 67 LEU A O 1
ATOM 531 N N . ALA A 1 68 ? -1.837 -3.636 11.978 1.00 88.00 68 ALA A N 1
ATOM 532 C CA . ALA A 1 68 ? -3.300 -3.621 11.936 1.00 88.00 68 ALA A CA 1
ATOM 533 C C . ALA A 1 68 ? -3.942 -4.903 12.499 1.00 88.00 68 ALA A C 1
ATOM 535 O O . ALA A 1 68 ? -5.133 -4.893 12.792 1.00 88.00 68 ALA A O 1
ATOM 536 N N . GLU A 1 69 ? -3.179 -5.992 12.662 1.00 87.88 69 GLU A N 1
ATOM 537 C CA . GLU A 1 69 ? -3.661 -7.212 13.333 1.00 87.88 69 GLU A CA 1
ATOM 538 C C . GLU A 1 69 ? -3.729 -7.064 14.857 1.00 87.88 69 GLU A C 1
ATOM 540 O O . GLU A 1 69 ? -4.364 -7.873 15.534 1.00 87.88 69 GLU A O 1
ATOM 545 N N . GLN A 1 70 ? -3.055 -6.058 15.415 1.00 86.19 70 GLN A N 1
ATOM 546 C CA . GLN A 1 70 ? -3.120 -5.779 16.841 1.00 86.19 70 GLN A CA 1
ATOM 547 C C . GLN A 1 70 ? -4.455 -5.113 17.195 1.00 86.19 70 GLN A C 1
ATOM 549 O O . GLN A 1 70 ? -5.100 -4.467 16.371 1.00 86.19 70 GLN A O 1
ATOM 554 N N . HIS A 1 71 ? -4.864 -5.253 18.452 1.00 79.75 71 HIS A N 1
ATOM 555 C CA . HIS A 1 71 ? -6.091 -4.634 18.951 1.00 79.75 71 HIS A CA 1
ATOM 556 C C . HIS A 1 71 ? -6.008 -3.097 18.941 1.00 79.75 71 HIS A C 1
ATOM 558 O O . HIS A 1 71 ? -4.928 -2.539 19.119 1.00 79.75 71 HIS A O 1
ATOM 564 N N . ASP A 1 72 ? -7.155 -2.430 18.758 1.00 79.81 72 ASP A N 1
ATOM 565 C CA . ASP A 1 72 ? -7.348 -0.962 18.815 1.00 79.81 72 ASP A CA 1
ATOM 566 C C . ASP A 1 72 ? -6.677 -0.135 17.703 1.00 79.81 72 ASP A C 1
ATOM 568 O O . ASP A 1 72 ? -6.438 1.075 17.827 1.00 79.81 72 ASP A O 1
ATOM 572 N N . LEU A 1 73 ? -6.383 -0.791 16.579 1.00 82.75 73 LEU A N 1
ATOM 573 C CA . LEU A 1 73 ? -5.423 -0.303 15.602 1.00 82.75 73 LEU A CA 1
ATOM 574 C C . LEU A 1 73 ? -5.979 -0.396 14.160 1.00 82.75 73 LEU A C 1
ATOM 576 O O . LEU A 1 73 ? -6.355 -1.451 13.673 1.00 82.75 73 LEU A O 1
ATOM 580 N N . VAL A 1 74 ? -6.098 0.753 13.474 1.00 83.81 74 VAL A N 1
ATOM 581 C CA . VAL A 1 74 ? -6.759 0.921 12.153 1.00 83.81 74 VAL A CA 1
ATOM 582 C C . VAL A 1 74 ? -5.825 1.465 11.059 1.00 83.81 74 VAL A C 1
ATOM 584 O O . VAL A 1 74 ? -5.554 2.669 11.028 1.00 83.81 74 VAL A O 1
ATOM 587 N N . ALA A 1 75 ? -5.368 0.646 10.115 1.00 85.94 75 ALA A N 1
ATOM 588 C CA . ALA A 1 75 ? -4.493 1.134 9.042 1.00 85.94 75 ALA A CA 1
ATOM 589 C C . ALA A 1 75 ? -5.280 1.636 7.822 1.00 85.94 75 ALA A C 1
ATOM 591 O O . ALA A 1 75 ? -6.312 1.070 7.469 1.00 85.94 75 ALA A O 1
ATOM 592 N N . THR A 1 76 ? -4.756 2.668 7.153 1.00 84.81 76 THR A N 1
ATOM 593 C CA . THR A 1 76 ? -5.206 3.114 5.826 1.00 84.81 76 THR A CA 1
ATOM 594 C C . THR A 1 76 ? -4.154 2.697 4.797 1.00 84.81 76 THR A C 1
ATOM 596 O O . THR A 1 76 ? -2.997 3.099 4.918 1.00 84.81 76 THR A O 1
ATOM 599 N N . LEU A 1 77 ? -4.520 1.833 3.847 1.00 86.31 77 LEU A N 1
ATOM 600 C CA . LEU A 1 77 ? -3.604 1.148 2.924 1.00 86.31 77 LEU A CA 1
ATOM 601 C C . LEU A 1 77 ? -4.104 1.235 1.481 1.00 86.31 77 LEU A C 1
ATOM 603 O O . LEU A 1 77 ? -5.307 1.147 1.286 1.00 86.31 77 LEU A O 1
ATOM 607 N N . PRO A 1 78 ? -3.241 1.276 0.453 1.00 85.94 78 PRO A N 1
ATOM 608 C CA . PRO A 1 78 ? -3.676 1.113 -0.927 1.00 85.94 78 PRO A CA 1
ATOM 609 C C . PRO A 1 78 ? -4.482 -0.173 -1.130 1.00 85.94 78 PRO A C 1
ATOM 611 O O . PRO A 1 78 ? -4.203 -1.208 -0.526 1.00 85.94 78 PRO A O 1
ATOM 614 N N . SER A 1 79 ? -5.436 -0.120 -2.047 1.00 87.00 79 SER A N 1
ATOM 615 C CA . SER A 1 79 ? -6.462 -1.133 -2.247 1.00 87.00 79 SER A CA 1
ATOM 616 C C . SER A 1 79 ? -5.884 -2.484 -2.625 1.00 87.00 79 SER A C 1
ATOM 618 O O . SER A 1 79 ? -6.223 -3.500 -2.026 1.00 87.00 79 SER A O 1
ATOM 620 N N . ARG A 1 80 ? -4.917 -2.490 -3.546 1.00 88.56 80 ARG A N 1
ATOM 621 C CA . ARG A 1 80 ? -4.159 -3.698 -3.900 1.00 88.56 80 ARG A CA 1
ATOM 622 C C . ARG A 1 80 ? -3.339 -4.249 -2.730 1.00 88.56 80 ARG A C 1
ATOM 624 O O . ARG A 1 80 ? -3.111 -5.445 -2.660 1.00 88.56 80 ARG A O 1
ATOM 631 N N . ALA A 1 81 ? -2.904 -3.404 -1.798 1.00 88.69 81 ALA A N 1
ATOM 632 C CA . ALA A 1 81 ? -2.161 -3.842 -0.622 1.00 88.69 81 ALA A CA 1
ATOM 633 C C . ALA A 1 81 ? -3.104 -4.526 0.387 1.00 88.69 81 ALA A C 1
ATOM 635 O O . ALA A 1 81 ? -2.798 -5.599 0.895 1.00 88.69 81 ALA A O 1
ATOM 636 N N . ALA A 1 82 ? -4.276 -3.941 0.632 1.00 89.31 82 ALA A N 1
ATOM 637 C CA . ALA A 1 82 ? -5.317 -4.545 1.460 1.00 89.31 82 ALA A CA 1
ATOM 638 C C . ALA A 1 82 ? -5.920 -5.818 0.830 1.00 89.31 82 ALA A C 1
ATOM 640 O O . ALA A 1 82 ? -6.276 -6.741 1.559 1.00 89.31 82 ALA A O 1
ATOM 641 N N . TRP A 1 83 ? -5.947 -5.927 -0.503 1.00 92.00 83 TRP A N 1
ATOM 642 C CA . TRP A 1 83 ? -6.324 -7.154 -1.218 1.00 92.00 83 TRP A CA 1
ATOM 643 C C . TRP A 1 83 ? -5.454 -8.359 -0.839 1.00 92.00 83 TRP A C 1
ATOM 645 O O . TRP A 1 83 ? -5.979 -9.455 -0.666 1.00 92.00 83 TRP A O 1
ATOM 655 N N . LEU A 1 84 ? -4.154 -8.153 -0.594 1.00 90.50 84 LEU A N 1
ATOM 656 C CA . LEU A 1 84 ? -3.249 -9.213 -0.120 1.00 90.50 84 LEU A CA 1
ATOM 657 C C . LEU A 1 84 ? -3.636 -9.766 1.261 1.00 90.50 84 LEU A C 1
ATOM 659 O O . LEU A 1 84 ? -3.178 -10.838 1.641 1.00 90.50 84 LEU A O 1
ATOM 663 N N . GLN A 1 85 ? -4.461 -9.036 2.013 1.00 90.19 85 GLN A N 1
ATOM 664 C CA . GLN A 1 85 ? -4.947 -9.411 3.339 1.00 90.19 85 GLN A CA 1
ATOM 665 C C . GLN A 1 85 ? -6.425 -9.827 3.329 1.00 90.19 85 GLN A C 1
ATOM 667 O O . GLN A 1 85 ? -7.004 -10.024 4.394 1.00 90.19 85 GLN A O 1
ATOM 672 N N . LYS A 1 86 ? -7.059 -9.969 2.153 1.00 88.25 86 LYS A N 1
ATOM 673 C CA . LYS A 1 86 ? -8.506 -10.235 2.034 1.00 88.25 86 LYS A CA 1
ATOM 674 C C . LYS A 1 86 ? -8.964 -11.514 2.743 1.00 88.25 86 LYS A C 1
ATOM 676 O O . LYS A 1 86 ? -10.093 -11.569 3.215 1.00 88.25 86 LYS A O 1
ATOM 681 N N . ASP A 1 87 ? -8.085 -12.513 2.814 1.00 90.38 87 ASP A N 1
ATOM 682 C CA . ASP A 1 87 ? -8.353 -13.819 3.424 1.00 90.38 87 ASP A CA 1
ATOM 683 C C . ASP A 1 87 ? -7.767 -13.926 4.849 1.00 90.38 87 ASP A C 1
ATOM 685 O O . ASP A 1 87 ? -7.780 -15.003 5.446 1.00 90.38 87 ASP A O 1
ATOM 689 N N . ASN A 1 88 ? -7.231 -12.831 5.407 1.00 90.50 88 ASN A N 1
ATOM 690 C CA . ASN A 1 88 ? -6.678 -12.814 6.759 1.00 90.50 88 ASN A CA 1
ATOM 691 C C . ASN A 1 88 ? -7.821 -12.735 7.793 1.00 90.50 88 ASN A C 1
ATOM 693 O O . ASN A 1 88 ? -8.506 -11.713 7.862 1.00 90.50 88 ASN A O 1
ATOM 697 N N . PRO A 1 89 ? -8.022 -13.761 8.644 1.00 90.19 89 PRO A N 1
ATOM 698 C CA . PRO A 1 89 ? -9.130 -13.792 9.601 1.00 90.19 89 PRO A CA 1
ATOM 699 C C . PRO A 1 89 ? -8.982 -12.782 10.749 1.00 90.19 89 PRO A C 1
ATOM 701 O O . PRO A 1 89 ? -9.947 -12.531 11.471 1.00 90.19 89 PRO A O 1
ATOM 704 N N . ASN A 1 90 ? -7.789 -12.211 10.944 1.00 89.06 90 ASN A N 1
ATOM 705 C CA . ASN A 1 90 ? -7.534 -11.205 11.974 1.00 89.06 90 ASN A CA 1
ATOM 706 C C . ASN A 1 90 ? -7.893 -9.787 11.520 1.00 89.06 90 ASN A C 1
ATOM 708 O O . ASN A 1 90 ? -7.810 -8.863 12.324 1.00 89.06 90 ASN A O 1
ATOM 712 N N . LEU A 1 91 ? -8.268 -9.598 10.255 1.00 89.06 91 LEU A N 1
ATOM 713 C CA . LEU A 1 91 ? -8.460 -8.290 9.646 1.00 89.06 91 LEU A CA 1
ATOM 714 C C . LEU A 1 91 ? -9.834 -8.208 8.976 1.00 89.06 91 LEU A C 1
ATOM 716 O O . LEU A 1 91 ? -10.332 -9.177 8.412 1.00 89.06 91 LEU A O 1
ATOM 720 N N . VAL A 1 92 ? -10.440 -7.021 8.989 1.00 88.88 92 VAL A N 1
ATOM 721 C CA . VAL A 1 92 ? -11.590 -6.710 8.131 1.00 88.88 92 VAL A CA 1
ATOM 722 C C . VAL A 1 92 ? -11.255 -5.485 7.307 1.00 88.88 92 VAL A C 1
ATOM 724 O O . VAL A 1 92 ? -10.872 -4.447 7.842 1.00 88.88 92 VAL A O 1
ATOM 727 N N . VAL A 1 93 ? -11.425 -5.604 5.994 1.00 87.69 93 VAL A N 1
ATOM 728 C CA . VAL A 1 93 ? -11.254 -4.496 5.057 1.00 87.69 93 VAL A CA 1
ATOM 729 C C . VAL A 1 93 ? -12.578 -3.749 4.899 1.00 87.69 93 VAL A C 1
ATOM 731 O O . VAL A 1 93 ? -13.636 -4.364 4.751 1.00 87.69 93 VAL A O 1
ATOM 734 N N . LYS A 1 94 ? -12.536 -2.415 4.933 1.00 85.50 94 LYS A N 1
ATOM 735 C CA . LYS A 1 94 ? -13.699 -1.536 4.776 1.00 85.50 94 LYS A CA 1
ATOM 736 C C . LYS A 1 94 ? -13.410 -0.342 3.881 1.00 85.50 94 LYS A C 1
ATOM 738 O O . LYS A 1 94 ? -12.287 0.161 3.806 1.00 85.50 94 LYS A O 1
ATOM 743 N N . VAL A 1 95 ? -14.482 0.144 3.262 1.00 83.19 95 VAL A N 1
ATOM 744 C CA . VAL A 1 95 ? -14.504 1.431 2.567 1.00 83.19 95 VAL A CA 1
ATOM 745 C C . VAL A 1 95 ? -14.284 2.554 3.592 1.00 83.19 95 VAL A C 1
ATOM 747 O O . VAL A 1 95 ? -14.931 2.539 4.647 1.00 83.19 95 VAL A O 1
ATOM 750 N N . PRO A 1 96 ? -13.386 3.520 3.328 1.00 82.81 96 PRO A N 1
ATOM 751 C CA . PRO A 1 96 ? -13.214 4.678 4.196 1.00 82.81 96 PRO A CA 1
ATOM 752 C C . PRO A 1 96 ? -14.517 5.489 4.336 1.00 82.81 96 PRO A C 1
ATOM 754 O O . PRO A 1 96 ? -15.247 5.646 3.359 1.00 82.81 96 PRO A O 1
ATOM 757 N N . PRO A 1 97 ? -14.818 6.069 5.515 1.00 80.75 97 PRO A N 1
ATOM 758 C CA . PRO A 1 97 ? -16.048 6.838 5.737 1.00 80.75 97 PRO A CA 1
ATOM 759 C C . PRO A 1 97 ? -16.013 8.255 5.133 1.00 80.75 97 PRO A C 1
ATOM 761 O O . PRO A 1 97 ? -16.867 9.084 5.441 1.00 80.75 97 PRO A O 1
ATOM 764 N N . PHE A 1 98 ? -15.006 8.560 4.320 1.00 83.00 98 PHE A N 1
ATOM 765 C CA . PHE A 1 98 ? -14.823 9.825 3.620 1.00 83.00 98 PHE A CA 1
ATOM 766 C C . PHE A 1 98 ? -14.098 9.574 2.301 1.00 83.00 98 PHE A C 1
ATOM 768 O O . PHE A 1 98 ? -13.424 8.558 2.132 1.00 83.00 98 PHE A O 1
ATOM 775 N N . GLU A 1 99 ? -14.223 10.513 1.371 1.00 81.69 99 GLU A N 1
ATOM 776 C CA . GLU A 1 99 ? -13.593 10.392 0.064 1.00 81.69 99 GLU A CA 1
ATOM 777 C C . GLU A 1 99 ? -12.082 10.632 0.152 1.00 81.69 99 GLU A C 1
ATOM 779 O O . GLU A 1 99 ? -11.617 11.661 0.652 1.00 81.69 99 GLU A O 1
ATOM 784 N N . ILE A 1 100 ? -11.319 9.671 -0.364 1.00 79.75 100 ILE A N 1
ATOM 785 C CA . ILE A 1 100 ? -9.874 9.770 -0.544 1.00 79.75 100 ILE A CA 1
ATOM 786 C C . ILE A 1 100 ? -9.621 9.777 -2.054 1.00 79.75 100 ILE A C 1
ATOM 788 O O . ILE A 1 100 ? -9.995 8.807 -2.721 1.00 79.75 100 ILE A O 1
ATOM 792 N N . PRO A 1 101 ? -9.013 10.842 -2.613 1.00 77.31 101 PRO A N 1
ATOM 793 C CA . PRO A 1 101 ? -8.718 10.897 -4.037 1.00 77.31 101 PRO A CA 1
ATOM 794 C C . PRO A 1 101 ? -7.879 9.689 -4.477 1.00 77.31 101 PRO A C 1
ATOM 796 O O . PRO A 1 101 ? -6.892 9.367 -3.808 1.00 77.31 101 PRO A O 1
ATOM 799 N N . PRO A 1 102 ? -8.235 9.023 -5.589 1.00 78.62 102 PRO A N 1
ATOM 800 C CA . PRO A 1 102 ? -7.437 7.925 -6.105 1.00 78.62 102 PRO A CA 1
ATOM 801 C C . PRO A 1 102 ? -6.085 8.431 -6.612 1.00 78.62 102 PRO A C 1
ATOM 803 O O . PRO A 1 102 ? -5.926 9.598 -6.980 1.00 78.62 102 PRO A O 1
ATOM 806 N N . PHE A 1 103 ? -5.122 7.520 -6.687 1.00 76.50 103 PHE A N 1
ATOM 807 C CA . PHE A 1 103 ? -3.819 7.783 -7.284 1.00 76.50 103 PHE A CA 1
ATOM 808 C C . PHE A 1 103 ? -3.461 6.725 -8.327 1.00 76.50 103 PHE A C 1
ATOM 810 O O . PHE A 1 103 ? -4.019 5.622 -8.370 1.00 76.50 103 PHE A O 1
ATOM 817 N N . GLU A 1 104 ? -2.514 7.085 -9.188 1.00 77.06 104 GLU A N 1
ATOM 818 C CA . GLU A 1 104 ? -2.042 6.247 -10.284 1.00 77.06 104 GLU A CA 1
ATOM 819 C C . GLU A 1 104 ? -0.610 5.793 -10.026 1.00 77.06 104 GLU A C 1
ATOM 821 O O . GLU A 1 104 ? 0.253 6.584 -9.635 1.00 77.06 104 GLU A O 1
ATOM 826 N N . LEU A 1 105 ? -0.346 4.517 -10.306 1.00 81.44 105 LEU A N 1
ATOM 827 C CA . LEU A 1 105 ? 1.011 4.002 -10.401 1.00 81.44 105 LEU A CA 1
ATOM 828 C C . LEU A 1 105 ? 1.472 4.145 -11.851 1.00 81.44 105 LEU A C 1
ATOM 830 O O . LEU A 1 105 ? 0.838 3.611 -12.757 1.00 81.44 105 LEU A O 1
ATOM 834 N N . LYS A 1 106 ? 2.571 4.871 -12.064 1.00 85.38 106 LYS A N 1
ATOM 835 C CA . LYS A 1 106 ? 3.153 5.084 -13.393 1.00 85.38 106 LYS A CA 1
ATOM 836 C C . LYS A 1 106 ? 4.507 4.413 -13.487 1.00 85.38 106 LYS A C 1
ATOM 838 O O . LYS A 1 106 ? 5.299 4.453 -12.547 1.00 85.38 106 LYS A O 1
ATOM 843 N N . MET A 1 107 ? 4.777 3.839 -14.650 1.00 91.75 107 MET A N 1
ATOM 844 C CA . MET A 1 107 ? 6.106 3.378 -15.008 1.00 91.75 107 MET A CA 1
ATOM 845 C C . MET A 1 107 ? 6.886 4.550 -15.604 1.00 91.75 107 MET A C 1
ATOM 847 O O . MET A 1 107 ? 6.387 5.240 -16.488 1.00 91.75 107 MET A O 1
ATOM 851 N N . ALA A 1 108 ? 8.102 4.780 -15.116 1.00 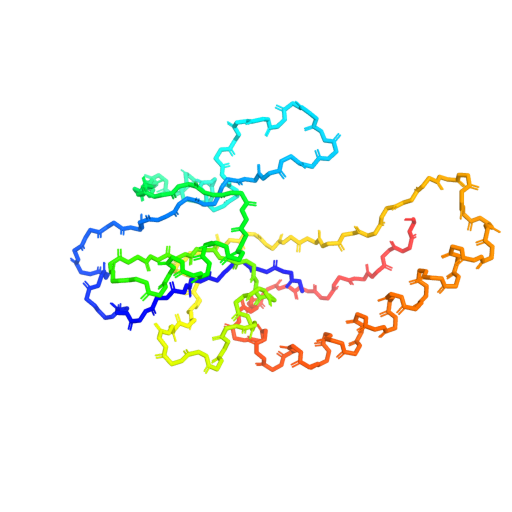89.62 108 ALA A N 1
ATOM 852 C CA . ALA A 1 108 ? 8.983 5.830 -15.610 1.00 89.62 108 ALA A CA 1
ATOM 853 C C . ALA A 1 108 ? 10.315 5.229 -16.059 1.00 89.62 108 ALA A C 1
ATOM 855 O O . ALA A 1 108 ? 10.817 4.278 -15.458 1.00 89.62 108 ALA A O 1
ATOM 856 N N . TRP A 1 109 ? 10.902 5.796 -17.108 1.00 91.94 109 TRP A N 1
ATOM 857 C CA . TRP A 1 109 ? 12.214 5.404 -17.611 1.00 91.94 109 TRP A CA 1
ATOM 858 C C . TRP A 1 109 ? 12.933 6.604 -18.231 1.00 91.94 109 TRP A C 1
ATOM 860 O O . TRP A 1 109 ? 12.322 7.613 -18.578 1.00 91.94 109 TRP A O 1
ATOM 870 N N . SER A 1 110 ? 14.256 6.497 -18.361 1.00 93.75 110 SER A N 1
ATOM 871 C CA . SER A 1 110 ? 15.053 7.515 -19.050 1.00 93.75 110 SER A CA 1
ATOM 872 C C . SER A 1 110 ? 14.720 7.531 -20.548 1.00 93.75 110 SER A C 1
ATOM 874 O O . SER A 1 110 ? 14.688 6.454 -21.149 1.00 93.75 110 SER A O 1
ATOM 876 N N . PRO A 1 111 ? 14.581 8.707 -21.193 1.00 92.50 111 PRO A N 1
ATOM 877 C CA . PRO A 1 111 ? 14.394 8.803 -22.644 1.00 92.50 111 PRO A CA 1
ATOM 878 C C . PRO A 1 111 ? 15.470 8.067 -23.455 1.00 92.50 111 PRO A C 1
ATOM 880 O O . PRO A 1 111 ? 15.197 7.565 -24.541 1.00 92.50 111 PRO A O 1
ATOM 883 N N . LEU A 1 112 ? 16.681 7.926 -22.902 1.00 93.75 112 LEU A N 1
ATOM 884 C CA . LEU A 1 112 ? 17.781 7.177 -23.522 1.00 93.75 112 LEU A CA 1
ATOM 885 C C . LEU A 1 112 ? 17.457 5.685 -23.727 1.00 93.75 112 LEU A C 1
ATOM 887 O O . LEU A 1 112 ? 18.051 5.034 -24.579 1.00 93.75 112 LEU A O 1
ATOM 891 N N . LEU A 1 113 ? 16.507 5.145 -22.962 1.00 92.19 113 LEU A N 1
ATOM 892 C CA . LEU A 1 113 ? 16.084 3.743 -22.991 1.00 92.19 113 LEU A CA 1
ATOM 893 C C . LEU A 1 113 ? 14.769 3.542 -23.763 1.00 92.19 113 LEU A C 1
ATOM 895 O O . LEU A 1 113 ? 14.200 2.448 -23.752 1.00 92.19 113 LEU A O 1
ATOM 899 N N . GLN A 1 114 ? 14.268 4.582 -24.440 1.00 91.25 114 GLN A N 1
ATOM 900 C CA . GLN A 1 114 ? 13.016 4.520 -25.198 1.00 91.25 114 GLN A CA 1
ATOM 901 C C . GLN A 1 114 ? 13.071 3.448 -26.296 1.00 91.25 114 GLN A C 1
ATOM 903 O O . GLN A 1 114 ? 12.142 2.647 -26.440 1.00 91.25 114 GLN A O 1
ATOM 908 N N . HIS A 1 115 ? 14.184 3.411 -27.033 1.00 92.81 115 HIS A N 1
ATOM 909 C CA . HIS A 1 115 ? 14.387 2.550 -28.202 1.00 92.81 115 HIS A CA 1
ATOM 910 C C . HIS A 1 115 ? 15.191 1.275 -27.911 1.00 92.81 115 HIS A C 1
ATOM 912 O O . HIS A 1 115 ? 15.490 0.524 -28.833 1.00 92.81 115 HIS A O 1
ATOM 918 N N . ASN A 1 116 ? 15.548 1.012 -26.650 1.00 97.19 116 ASN A N 1
ATOM 919 C CA . ASN A 1 116 ? 16.228 -0.227 -26.285 1.00 97.19 116 ASN A CA 1
ATOM 920 C C . ASN A 1 116 ? 15.232 -1.406 -26.296 1.00 97.19 116 ASN A C 1
ATOM 922 O O . ASN A 1 116 ? 14.193 -1.346 -25.634 1.00 97.19 116 ASN A O 1
ATOM 926 N N . SER A 1 117 ? 15.555 -2.466 -27.043 1.00 97.12 117 SER A N 1
ATOM 927 C CA . SER A 1 117 ? 14.706 -3.652 -27.233 1.00 97.12 117 SER A CA 1
ATOM 928 C C . SER A 1 117 ? 14.384 -4.377 -25.930 1.00 97.12 117 SER A C 1
ATOM 930 O O . SER A 1 117 ? 13.238 -4.769 -25.717 1.00 97.12 117 SER A O 1
ATOM 932 N N . ASP A 1 118 ? 15.368 -4.514 -25.047 1.00 96.88 118 ASP A N 1
ATOM 933 C CA . ASP A 1 118 ? 15.254 -5.291 -23.812 1.00 96.88 118 ASP A CA 1
ATOM 934 C C . ASP A 1 118 ? 14.364 -4.548 -22.814 1.00 96.88 118 ASP A C 1
ATOM 936 O O . ASP A 1 118 ? 13.477 -5.130 -22.190 1.00 96.88 118 ASP A O 1
ATOM 940 N N . HIS A 1 119 ? 14.520 -3.224 -22.742 1.00 96.62 119 HIS A N 1
ATOM 941 C CA . HIS A 1 119 ? 13.616 -2.370 -21.983 1.00 96.62 119 HIS A CA 1
ATOM 942 C C . HIS A 1 119 ? 12.198 -2.394 -22.556 1.00 96.62 119 HIS A C 1
ATOM 944 O O . HIS A 1 119 ? 11.248 -2.494 -21.789 1.00 96.62 119 HIS A O 1
ATOM 950 N N . GLN A 1 120 ? 12.021 -2.324 -23.878 1.00 96.19 120 GLN A N 1
ATOM 951 C CA . GLN A 1 120 ? 10.690 -2.430 -24.483 1.00 96.19 120 GLN A CA 1
ATOM 952 C C . GLN A 1 120 ? 10.016 -3.764 -24.162 1.00 96.19 120 GLN A C 1
ATOM 954 O O . GLN A 1 120 ? 8.833 -3.775 -23.829 1.00 96.19 120 GLN A O 1
ATOM 959 N N . TRP A 1 121 ? 10.761 -4.867 -24.244 1.00 97.19 121 TRP A N 1
ATOM 960 C CA . TRP A 1 121 ? 10.266 -6.187 -23.869 1.00 97.19 121 TRP A CA 1
ATOM 961 C C . TRP A 1 121 ? 9.839 -6.227 -22.401 1.00 97.19 121 TRP A C 1
ATOM 963 O O . TRP A 1 121 ? 8.703 -6.594 -22.121 1.00 97.19 121 TRP A O 1
ATOM 973 N N . LEU A 1 122 ? 10.690 -5.764 -21.481 1.00 97.38 122 LEU A N 1
ATOM 974 C CA . LEU A 1 122 ? 10.371 -5.765 -20.054 1.00 97.38 122 LEU A CA 1
ATOM 975 C C . LEU A 1 122 ? 9.142 -4.902 -19.738 1.00 97.38 122 LEU A C 1
ATOM 977 O O . LEU A 1 122 ? 8.303 -5.301 -18.938 1.00 97.38 122 LEU A O 1
ATOM 981 N N . ARG A 1 123 ? 9.012 -3.727 -20.367 1.00 96.56 123 ARG A N 1
ATOM 982 C CA . ARG A 1 123 ? 7.843 -2.858 -20.168 1.00 96.56 123 ARG A CA 1
ATOM 983 C C . ARG A 1 123 ? 6.554 -3.531 -20.628 1.00 96.56 123 ARG A C 1
ATOM 985 O O . ARG A 1 123 ? 5.568 -3.454 -19.907 1.00 96.56 123 ARG A O 1
ATOM 992 N N . ARG A 1 124 ? 6.575 -4.197 -21.790 1.00 96.31 124 ARG A N 1
ATOM 993 C CA . ARG A 1 124 ? 5.427 -4.978 -22.277 1.00 96.31 124 ARG A CA 1
ATOM 994 C C . ARG A 1 124 ? 5.077 -6.102 -21.309 1.00 96.31 124 ARG A C 1
ATOM 996 O O . ARG A 1 124 ? 3.934 -6.173 -20.895 1.00 96.31 124 ARG A O 1
ATOM 1003 N N . LEU A 1 125 ? 6.069 -6.871 -20.861 1.00 97.62 125 LEU A N 1
ATOM 1004 C CA . LEU A 1 125 ? 5.853 -7.952 -19.899 1.00 97.62 125 LEU A CA 1
ATOM 1005 C C . LEU A 1 125 ? 5.230 -7.449 -18.587 1.00 97.62 125 LEU A C 1
ATOM 1007 O O . LEU A 1 125 ? 4.325 -8.075 -18.053 1.00 97.62 125 LEU A O 1
ATOM 1011 N N . ILE A 1 126 ? 5.695 -6.310 -18.061 1.00 96.38 126 ILE A N 1
ATOM 1012 C CA . ILE A 1 126 ? 5.104 -5.723 -16.850 1.00 96.38 126 ILE A CA 1
ATOM 1013 C C . ILE A 1 126 ? 3.647 -5.305 -17.093 1.00 96.38 126 ILE A C 1
ATOM 1015 O O . ILE A 1 126 ? 2.837 -5.467 -16.189 1.00 96.38 126 ILE A O 1
ATOM 1019 N N . ILE A 1 127 ? 3.319 -4.757 -18.270 1.00 95.94 127 ILE A N 1
ATO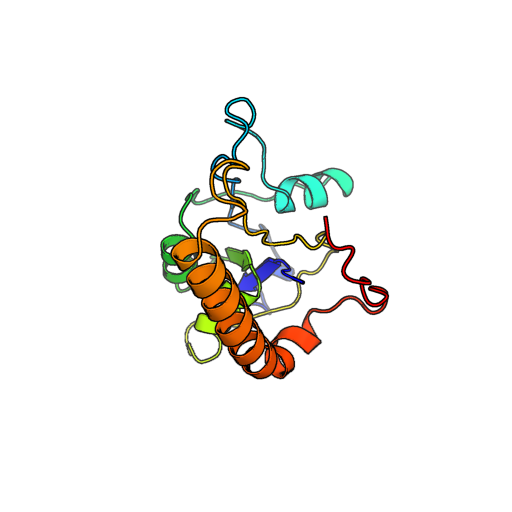M 1020 C CA . ILE A 1 127 ? 1.939 -4.381 -18.621 1.00 95.94 127 ILE A CA 1
ATOM 1021 C C . ILE A 1 127 ? 1.059 -5.627 -18.717 1.00 95.94 127 ILE A C 1
ATOM 1023 O O . ILE A 1 127 ? 0.034 -5.665 -18.052 1.00 95.94 127 ILE A O 1
ATOM 1027 N N . GLU A 1 128 ? 1.493 -6.648 -19.456 1.00 96.88 128 GLU A N 1
ATOM 1028 C CA . GLU A 1 128 ? 0.763 -7.914 -19.621 1.00 96.88 128 GLU A CA 1
ATOM 1029 C C . GLU A 1 128 ? 0.440 -8.547 -18.257 1.00 96.88 128 GLU A C 1
ATOM 1031 O O . GLU A 1 128 ? -0.715 -8.816 -17.945 1.00 96.88 128 GLU A O 1
ATOM 1036 N N . VAL A 1 129 ? 1.439 -8.680 -17.378 1.00 96.50 129 VAL A N 1
ATOM 1037 C CA . VAL A 1 129 ? 1.227 -9.220 -16.024 1.00 96.50 129 VAL A CA 1
ATOM 1038 C C . VAL A 1 129 ? 0.345 -8.298 -15.174 1.00 96.50 129 VAL A C 1
ATOM 1040 O O . VAL A 1 129 ? -0.432 -8.767 -14.348 1.00 96.50 129 VAL A O 1
ATOM 1043 N N . ALA A 1 130 ? 0.460 -6.977 -15.331 1.00 92.94 130 ALA A N 1
ATOM 1044 C CA . ALA A 1 130 ? -0.381 -6.042 -14.590 1.00 92.94 130 ALA A CA 1
ATOM 1045 C C . ALA A 1 130 ? -1.855 -6.124 -15.012 1.00 92.94 130 ALA A C 1
ATOM 1047 O O . ALA A 1 130 ? -2.717 -5.974 -14.150 1.00 92.94 130 ALA A O 1
ATOM 1048 N N . GLU A 1 131 ? -2.137 -6.376 -16.292 1.00 93.94 131 GLU A N 1
ATOM 1049 C CA . GLU A 1 131 ? -3.491 -6.605 -16.806 1.00 93.94 131 GLU A CA 1
ATOM 1050 C C . GLU A 1 131 ? -4.095 -7.878 -16.202 1.00 93.94 131 GLU A C 1
ATOM 1052 O O . GLU A 1 131 ? -5.196 -7.818 -15.657 1.00 93.94 131 GLU A O 1
ATOM 1057 N N . GLU A 1 132 ? -3.346 -8.987 -16.180 1.00 95.19 132 GLU A N 1
ATOM 1058 C CA . GLU A 1 132 ? -3.771 -10.236 -15.524 1.00 95.19 132 GLU A CA 1
ATOM 1059 C C . GLU A 1 132 ? -4.107 -10.013 -14.038 1.00 95.19 132 GLU A C 1
ATOM 1061 O O . GLU A 1 132 ? -5.171 -10.400 -13.550 1.00 95.19 132 GLU A O 1
ATOM 1066 N N . VAL A 1 133 ? -3.225 -9.320 -13.311 1.00 92.31 133 VAL A N 1
ATOM 1067 C CA . VAL A 1 133 ? -3.437 -9.007 -11.889 1.00 92.31 133 VAL A CA 1
ATOM 1068 C C . VAL A 1 133 ? -4.638 -8.077 -11.683 1.00 92.31 133 VAL A C 1
ATOM 1070 O O . VAL A 1 133 ? -5.333 -8.183 -10.669 1.00 92.31 133 VAL A O 1
ATOM 1073 N N . ASP A 1 134 ? -4.901 -7.157 -12.611 1.00 90.94 134 ASP A N 1
ATOM 1074 C CA . ASP A 1 134 ? -6.045 -6.250 -12.522 1.00 90.94 134 ASP A CA 1
ATOM 1075 C C . ASP A 1 134 ? -7.379 -6.975 -12.731 1.00 90.94 134 ASP A C 1
ATOM 1077 O O . ASP A 1 134 ? -8.342 -6.668 -12.021 1.00 90.94 134 ASP A O 1
ATOM 1081 N N . GLU A 1 135 ? -7.432 -7.978 -13.610 1.00 93.00 135 GLU A N 1
ATOM 1082 C CA . GLU A 1 135 ? -8.602 -8.851 -13.759 1.00 93.00 135 GLU A CA 1
ATOM 1083 C C . GLU A 1 135 ? -8.900 -9.630 -12.468 1.00 93.00 135 GLU A C 1
ATOM 1085 O O . GLU A 1 135 ? -10.048 -9.669 -12.015 1.00 93.00 135 GLU A O 1
ATOM 1090 N N . GLU A 1 136 ? -7.874 -10.189 -11.819 1.00 92.56 136 GLU A N 1
ATOM 1091 C CA . GLU A 1 136 ? -8.019 -10.898 -10.540 1.00 92.56 136 GLU A CA 1
ATOM 1092 C C . GLU A 1 136 ? -8.445 -9.974 -9.389 1.00 92.56 136 GLU A C 1
ATOM 1094 O O . GLU A 1 136 ? -9.205 -10.365 -8.493 1.00 92.56 136 GLU A O 1
ATOM 1099 N N . PHE A 1 137 ? -7.955 -8.735 -9.395 1.00 90.94 137 PHE A N 1
ATOM 1100 C CA . PHE A 1 137 ? -8.267 -7.734 -8.382 1.00 90.94 137 PHE A CA 1
ATOM 1101 C C . PHE A 1 137 ? -9.677 -7.149 -8.546 1.00 90.94 137 PHE A C 1
ATOM 1103 O O . PHE A 1 137 ? -10.298 -6.789 -7.540 1.00 90.94 137 PHE A O 1
ATOM 1110 N N . ALA A 1 138 ? -10.205 -7.053 -9.771 1.00 90.12 138 ALA A N 1
ATOM 1111 C CA . ALA A 1 138 ? -11.443 -6.334 -10.084 1.00 90.12 138 ALA A CA 1
ATOM 1112 C C . ALA A 1 138 ? -12.649 -6.681 -9.179 1.00 90.12 138 ALA A C 1
ATOM 1114 O O . ALA A 1 138 ? -13.285 -5.747 -8.677 1.00 90.12 138 ALA A O 1
ATOM 1115 N N . PRO A 1 139 ? -12.950 -7.961 -8.858 1.00 90.94 139 PRO A N 1
ATOM 1116 C CA . PRO A 1 139 ? -14.068 -8.299 -7.974 1.00 90.94 139 PRO A CA 1
ATOM 1117 C C . PRO A 1 139 ? -13.911 -7.726 -6.562 1.00 90.94 139 PRO A C 1
ATOM 1119 O O . PRO A 1 139 ? -14.888 -7.317 -5.937 1.00 90.94 139 PRO A O 1
ATOM 1122 N N . PHE A 1 140 ? -12.678 -7.679 -6.053 1.00 88.88 140 PHE A N 1
ATOM 1123 C CA . PHE A 1 140 ? -12.384 -7.069 -4.763 1.00 88.88 140 PHE A CA 1
ATOM 1124 C C . PHE A 1 140 ? -12.359 -5.543 -4.861 1.00 88.88 140 PHE A C 1
ATOM 1126 O O . PHE A 1 140 ? -12.837 -4.880 -3.948 1.00 88.88 140 PHE A O 1
ATOM 1133 N N . GLY A 1 141 ? -11.818 -4.977 -5.940 1.00 85.75 141 GLY A N 1
ATOM 1134 C CA . GLY A 1 141 ? -11.710 -3.534 -6.152 1.00 85.75 141 GLY A CA 1
ATOM 1135 C C . GLY A 1 141 ? -13.058 -2.822 -6.277 1.00 85.75 141 GLY A C 1
ATOM 1136 O O . GLY A 1 141 ? -13.216 -1.730 -5.733 1.00 85.75 141 GLY A O 1
ATOM 1137 N N . ALA A 1 142 ? -14.043 -3.464 -6.910 1.00 84.56 142 ALA A N 1
ATOM 1138 C CA . ALA A 1 142 ? -15.349 -2.878 -7.221 1.00 84.56 142 ALA A CA 1
ATOM 1139 C C . ALA A 1 142 ? -16.105 -2.320 -5.999 1.00 84.56 142 ALA A C 1
ATOM 1141 O O . ALA A 1 142 ? -16.851 -1.354 -6.118 1.00 84.56 142 ALA A O 1
ATOM 1142 N N . GLN A 1 143 ? -15.897 -2.882 -4.803 1.00 77.75 143 GLN A N 1
ATOM 1143 C CA . GLN A 1 143 ? -16.549 -2.397 -3.576 1.00 77.75 143 GLN A CA 1
ATOM 1144 C C . GLN A 1 143 ? -16.004 -1.041 -3.081 1.00 77.75 143 GLN A C 1
ATOM 1146 O O . GLN A 1 143 ? -16.572 -0.461 -2.157 1.00 77.75 143 GLN A O 1
ATOM 1151 N N . PHE A 1 144 ? -14.899 -0.554 -3.654 1.00 73.00 144 PHE A N 1
ATOM 1152 C CA . PHE A 1 144 ? -14.230 0.684 -3.247 1.00 73.00 144 PHE A CA 1
ATOM 1153 C C . PHE A 1 144 ? -14.348 1.797 -4.293 1.00 73.00 144 PHE A C 1
ATOM 1155 O O . PHE A 1 144 ? -14.153 2.966 -3.958 1.00 73.00 144 PHE A O 1
ATOM 1162 N N . GLU A 1 145 ? -14.690 1.463 -5.538 1.00 65.56 145 GLU A N 1
ATOM 1163 C CA . GLU A 1 145 ? -14.815 2.439 -6.616 1.00 65.56 145 GLU A CA 1
ATOM 1164 C C . GLU A 1 145 ? -15.932 3.447 -6.312 1.00 65.56 145 GLU A C 1
ATOM 1166 O O . GLU A 1 145 ? -17.091 3.090 -6.092 1.00 65.56 145 GLU A O 1
ATOM 1171 N N . SER A 1 146 ? -15.586 4.739 -6.294 1.00 55.41 146 SER A N 1
ATOM 1172 C CA . SER A 1 146 ? -16.593 5.797 -6.204 1.00 55.41 146 SER A CA 1
ATOM 1173 C C . SER A 1 146 ? -17.445 5.782 -7.484 1.00 55.41 146 SER A C 1
ATOM 1175 O O . SER A 1 146 ? -16.864 5.716 -8.570 1.00 55.41 146 SER A O 1
ATOM 1177 N N . PRO A 1 147 ? -18.782 5.952 -7.420 1.00 48.44 147 PRO A N 1
ATOM 1178 C CA . PRO A 1 147 ? -19.689 5.882 -8.581 1.00 48.44 147 PRO A CA 1
ATOM 1179 C C . PRO A 1 147 ? -19.435 6.881 -9.731 1.00 48.44 147 PRO A C 1
ATOM 1181 O O . PRO A 1 147 ? -20.226 6.947 -10.666 1.00 48.44 147 PRO A O 1
ATOM 1184 N N . GLN A 1 148 ? -18.403 7.722 -9.647 1.00 46.50 148 GLN A N 1
ATOM 1185 C CA . GLN A 1 148 ? -18.205 8.907 -10.489 1.00 46.50 148 GLN A CA 1
ATOM 1186 C C . GLN A 1 148 ? -16.905 8.903 -11.305 1.00 46.50 148 GLN A C 1
ATOM 1188 O O . GLN A 1 148 ? -16.624 9.885 -11.990 1.00 46.50 148 GLN A O 1
ATOM 1193 N N . VAL A 1 149 ? -16.119 7.823 -11.294 1.00 43.59 149 VAL A N 1
ATOM 1194 C CA . VAL A 1 149 ? -14.907 7.757 -12.123 1.00 43.59 149 VAL A CA 1
ATOM 1195 C C . VAL A 1 149 ? -15.281 7.309 -13.540 1.00 43.59 149 VAL A C 1
ATOM 1197 O O . VAL A 1 149 ? -15.457 6.126 -13.810 1.00 43.59 149 VAL A O 1
ATOM 1200 N N . ALA A 1 150 ? -15.427 8.272 -14.454 1.00 33.50 150 ALA A N 1
ATOM 1201 C CA . ALA A 1 150 ? -15.496 7.999 -15.890 1.00 33.50 150 ALA A CA 1
ATOM 1202 C C . ALA A 1 150 ? -14.217 7.267 -16.355 1.00 33.50 150 ALA A C 1
ATOM 1204 O O . ALA A 1 150 ? -13.140 7.549 -15.820 1.00 33.50 150 ALA A O 1
ATOM 1205 N N . PRO A 1 151 ? -14.298 6.354 -17.342 1.00 35.53 151 PRO A N 1
ATOM 1206 C CA . PRO A 1 151 ? -13.136 5.604 -17.799 1.00 35.53 151 PRO A CA 1
ATOM 1207 C C . PRO A 1 151 ? -12.067 6.566 -18.323 1.00 35.53 151 PRO A C 1
ATOM 1209 O O . PRO A 1 151 ? -12.310 7.376 -19.221 1.00 35.53 151 PRO A O 1
ATOM 1212 N N . VAL A 1 152 ? -10.878 6.490 -17.728 1.00 43.28 152 VAL A N 1
ATOM 1213 C CA . VAL A 1 152 ? -9.717 7.278 -18.134 1.00 43.28 152 VAL A CA 1
ATOM 1214 C C . VAL A 1 152 ? -9.219 6.707 -19.458 1.00 43.28 152 VAL A C 1
ATOM 1216 O O . VAL A 1 152 ? -8.656 5.618 -19.504 1.00 43.28 152 VAL A O 1
ATOM 1219 N N . LEU A 1 153 ? -9.449 7.437 -20.551 1.00 34.50 153 LEU A N 1
ATOM 1220 C CA . LEU A 1 153 ? -8.807 7.167 -21.836 1.00 34.50 153 LEU A CA 1
ATOM 1221 C C . LEU A 1 153 ? -7.288 7.256 -21.643 1.00 34.50 153 LEU A C 1
ATOM 1223 O O . LEU A 1 153 ? -6.766 8.321 -21.304 1.00 34.50 153 LEU A O 1
ATOM 1227 N N . HIS A 1 154 ? -6.587 6.142 -21.855 1.00 36.66 154 HIS A N 1
ATOM 1228 C CA . HIS A 1 154 ? -5.129 6.093 -21.872 1.00 36.66 154 HIS A CA 1
ATOM 1229 C C . HIS A 1 154 ? -4.595 7.074 -22.926 1.00 36.66 154 HIS A C 1
ATOM 1231 O O . HIS A 1 154 ? -4.660 6.821 -24.125 1.00 36.66 154 HIS A O 1
ATOM 1237 N N . SER A 1 155 ? -4.079 8.219 -22.479 1.00 30.33 155 SER A N 1
ATOM 1238 C CA . SER A 1 155 ? -3.291 9.111 -23.325 1.00 30.33 155 SER A CA 1
ATOM 1239 C C . SER A 1 155 ? -1.853 8.610 -23.318 1.00 30.33 155 SER A C 1
ATOM 1241 O O . SER A 1 155 ? -1.103 8.896 -22.386 1.00 30.33 155 SER A O 1
ATOM 1243 N N . GLU A 1 156 ? -1.468 7.887 -24.365 1.00 31.31 156 GLU A N 1
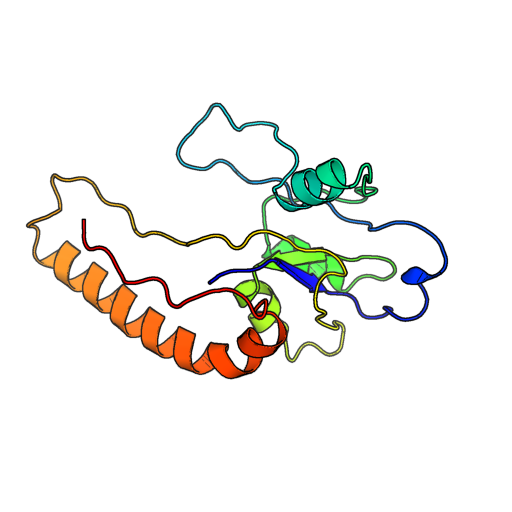ATOM 1244 C CA . GLU A 1 156 ? -0.070 7.609 -24.690 1.00 31.31 156 GLU A CA 1
ATOM 1245 C C . GLU A 1 156 ? 0.713 8.927 -24.808 1.00 31.31 156 GLU A C 1
ATOM 1247 O O . GLU A 1 156 ? 0.449 9.719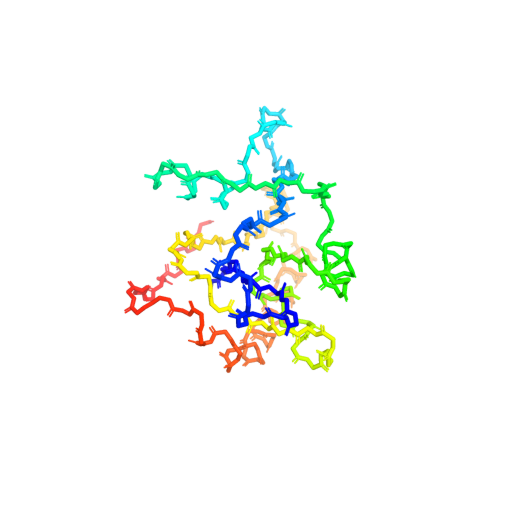 -25.716 1.00 31.31 156 GLU A O 1
ATOM 1252 N N . ARG A 1 157 ? 1.665 9.168 -23.897 1.00 30.23 157 ARG A N 1
ATOM 1253 C CA . ARG A 1 157 ? 2.861 10.001 -24.113 1.00 30.23 157 ARG A CA 1
ATOM 1254 C C . ARG A 1 157 ? 4.013 9.526 -23.242 1.00 30.23 157 ARG A C 1
ATOM 1256 O O . ARG A 1 157 ? 3.786 9.354 -22.025 1.00 30.23 157 ARG A O 1
#

Mean predicted aligned error: 11.5 Å

Sequence (157 aa):
ALQEQIVNKDLPDLMRNSGLNYGFGVGVGVNPKDVQRLGWVDEALGRMGRKRQISVFTRHYQVAMLLAEQHDLVATLPSRAAWLQKDNPNLVVKVPPFEIPPFELKMAWSPLLQHNSDHQWLRRLIIEVAEEVDEEFAPFGAQFESPQVAPVLHSER